Protein AF-A0A382WN78-F1 (afdb_monomer)

pLDDT: mean 79.92, std 14.95, range [31.56, 96.94]

Foldseek 3Di:
DDDDDPVLVLVLVVVLVVLLLQLPQFADQAQFCPDCPGSVNVSVVVFAWPDKDWPDHDSFKTWIWTAGPSQNQKTKIKMKGFDDQDDPPDPCNVVCVRHGIWMWIWIDRNPPPEQWIWIHTNQEIEIDGVDVVVPQDPSNVVSVVSSCVSCVVRHPDHDYPPDDD

Radius of gyration: 17.06 Å; Cα contacts (8 Å, |Δi|>4): 283; chains: 1; bounding box: 43×35×50 Å

Structure (mmCIF, N/CA/C/O backbone):
data_AF-A0A382WN78-F1
#
_entry.id   AF-A0A382WN78-F1
#
loop_
_atom_site.group_PDB
_atom_site.id
_atom_site.type_symbol
_atom_site.label_atom_id
_atom_site.label_alt_id
_atom_site.label_comp_id
_atom_site.label_asym_id
_atom_site.label_entity_id
_atom_site.label_seq_id
_atom_site.pdbx_PDB_ins_code
_atom_site.Cartn_x
_atom_site.Cartn_y
_atom_site.Cartn_z
_atom_site.occupancy
_atom_site.B_iso_or_equiv
_atom_site.auth_seq_id
_atom_site.auth_comp_id
_atom_site.auth_asym_id
_atom_site.auth_atom_id
_atom_site.pdbx_PDB_model_num
ATOM 1 N N . MET A 1 1 ? -28.326 4.632 14.227 1.00 44.75 1 MET A N 1
ATOM 2 C CA . MET A 1 1 ? -26.940 4.525 13.726 1.00 44.75 1 MET A CA 1
ATOM 3 C C . MET A 1 1 ? -26.014 4.561 14.932 1.00 44.75 1 MET A C 1
ATOM 5 O O . MET A 1 1 ? -26.191 5.466 15.748 1.00 44.75 1 MET A O 1
ATOM 9 N N . PRO A 1 2 ? -25.135 3.566 15.132 1.00 45.22 2 PRO A N 1
ATOM 10 C CA . PRO A 1 2 ? -24.152 3.630 16.208 1.00 45.22 2 PRO A CA 1
ATOM 11 C C . PRO A 1 2 ? -23.236 4.838 15.967 1.00 45.22 2 PRO A C 1
ATOM 13 O O . PRO A 1 2 ? -22.872 5.133 14.831 1.00 45.22 2 PRO A O 1
ATOM 16 N N . LYS A 1 3 ? -22.935 5.600 17.023 1.00 55.22 3 LYS A N 1
ATOM 17 C CA . LYS A 1 3 ? -21.997 6.725 16.943 1.00 55.22 3 LYS A CA 1
ATOM 18 C C . LYS A 1 3 ? -20.587 6.155 17.058 1.00 55.22 3 LYS A C 1
ATOM 20 O O . LYS A 1 3 ? -20.149 5.869 18.167 1.00 55.22 3 LYS A O 1
ATOM 25 N N . ILE A 1 4 ? -19.917 5.981 15.923 1.00 64.62 4 ILE A N 1
ATOM 26 C CA . ILE A 1 4 ? -18.473 5.750 15.892 1.00 64.62 4 ILE A CA 1
ATOM 27 C C . ILE A 1 4 ? -17.775 6.963 16.539 1.00 64.62 4 ILE A C 1
ATOM 29 O O . ILE A 1 4 ? -18.293 8.089 16.451 1.00 64.62 4 ILE A O 1
ATOM 33 N N . SER A 1 5 ? -16.665 6.759 17.250 1.00 74.12 5 SER A N 1
ATOM 34 C CA . SER A 1 5 ? -15.973 7.883 17.885 1.00 74.12 5 SER A CA 1
ATOM 35 C C . SER A 1 5 ? -15.336 8.785 16.821 1.00 74.12 5 SER A C 1
ATOM 37 O O . SER A 1 5 ? -15.081 8.349 15.702 1.00 74.12 5 SER A O 1
ATOM 39 N N . ASN A 1 6 ? -15.060 10.054 17.142 1.00 77.50 6 ASN A N 1
ATOM 40 C CA . ASN A 1 6 ? -14.361 10.934 16.194 1.00 77.50 6 ASN A CA 1
ATOM 41 C C . ASN A 1 6 ? -12.985 10.372 15.798 1.00 77.50 6 ASN A C 1
ATOM 43 O O . ASN A 1 6 ? -12.602 10.494 14.643 1.00 77.50 6 ASN A O 1
ATOM 47 N N . LYS A 1 7 ? -12.299 9.688 16.724 1.00 76.81 7 LYS A N 1
ATOM 48 C CA . LYS A 1 7 ? -11.015 9.030 16.453 1.00 76.81 7 LYS A CA 1
ATOM 49 C C . LYS A 1 7 ? -11.143 7.912 15.423 1.00 76.81 7 LYS A C 1
ATOM 51 O O . LYS A 1 7 ? -10.295 7.785 14.552 1.00 76.81 7 LYS A O 1
ATOM 56 N N . ASP A 1 8 ? -12.214 7.128 15.504 1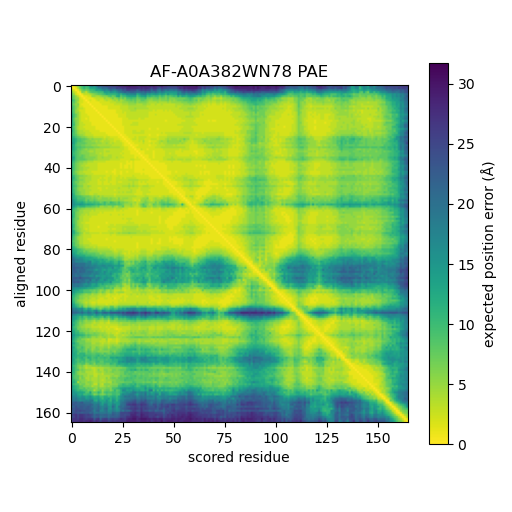.00 75.88 8 ASP A N 1
ATOM 57 C CA . ASP A 1 8 ? -12.452 6.052 14.543 1.00 75.88 8 ASP A CA 1
ATOM 58 C C . ASP A 1 8 ? -12.784 6.614 13.152 1.00 75.88 8 ASP A C 1
ATOM 60 O O . ASP A 1 8 ? -12.409 6.017 12.150 1.00 75.88 8 ASP A O 1
ATOM 64 N N . LYS A 1 9 ? -13.452 7.776 13.069 1.00 78.81 9 LYS A N 1
ATOM 65 C CA . LYS A 1 9 ? -13.680 8.456 11.781 1.00 78.81 9 LYS A CA 1
ATOM 66 C C . LYS A 1 9 ? -12.381 8.934 11.153 1.00 78.81 9 LYS A C 1
ATOM 68 O O . LYS A 1 9 ? -12.151 8.644 9.989 1.00 78.81 9 LYS A O 1
ATOM 73 N N . GLU A 1 10 ? -11.547 9.625 11.927 1.00 83.81 10 GLU A N 1
ATOM 74 C CA . GLU A 1 10 ? -10.235 10.102 11.473 1.00 83.81 10 GLU A CA 1
ATOM 75 C C . GLU A 1 10 ? -9.364 8.930 11.000 1.00 83.81 10 GLU A C 1
ATOM 77 O O . GLU A 1 10 ? -8.753 8.996 9.937 1.00 83.81 10 GLU A O 1
ATOM 82 N N . PHE A 1 11 ? -9.368 7.822 11.746 1.00 83.81 11 PHE A N 1
ATOM 83 C CA . PHE A 1 11 ? -8.690 6.590 11.350 1.00 83.81 11 PHE A CA 1
ATOM 84 C C . PHE A 1 11 ? -9.209 6.042 10.015 1.00 83.81 11 PHE A C 1
ATOM 86 O O . PHE A 1 11 ? -8.414 5.760 9.120 1.00 83.81 11 PHE A O 1
ATOM 93 N N . VAL A 1 12 ? -10.530 5.908 9.865 1.00 81.69 12 VAL A N 1
ATOM 94 C CA . VAL A 1 12 ? -11.142 5.406 8.627 1.00 81.69 12 VAL A CA 1
ATOM 95 C C . VAL A 1 12 ? -10.817 6.321 7.445 1.00 81.69 12 VAL A C 1
ATOM 97 O O . VAL A 1 12 ? -10.439 5.825 6.390 1.00 81.69 12 VAL A O 1
ATOM 100 N N . GLU A 1 13 ? -10.911 7.640 7.609 1.00 85.56 13 GLU A N 1
ATOM 101 C CA . GLU A 1 13 ? -10.576 8.612 6.560 1.00 85.56 13 GLU A CA 1
ATOM 102 C C . GLU A 1 13 ? -9.109 8.501 6.125 1.00 85.56 13 GLU A C 1
ATOM 104 O O . GLU A 1 13 ? -8.832 8.467 4.925 1.00 85.56 13 GLU A O 1
ATOM 109 N N . LEU A 1 14 ? -8.179 8.372 7.078 1.00 88.69 14 LEU A N 1
ATOM 110 C CA . LEU A 1 14 ? -6.760 8.163 6.783 1.00 88.69 14 LEU A CA 1
ATOM 111 C C . LEU A 1 14 ? -6.525 6.843 6.043 1.00 88.69 14 LEU A C 1
ATOM 113 O O . LEU A 1 14 ? -5.851 6.843 5.016 1.00 88.69 14 LEU A O 1
ATOM 117 N N . ILE A 1 15 ? -7.103 5.731 6.506 1.00 87.12 15 ILE A N 1
ATOM 118 C CA . ILE A 1 15 ? -6.985 4.433 5.824 1.00 87.12 15 ILE A CA 1
ATOM 119 C C . ILE A 1 15 ? -7.517 4.520 4.391 1.00 87.12 15 ILE A C 1
ATOM 121 O O . ILE A 1 15 ? -6.835 4.076 3.472 1.00 87.12 15 ILE A O 1
ATOM 125 N N . CYS A 1 16 ? -8.682 5.135 4.174 1.00 84.19 16 CYS A N 1
ATOM 126 C CA . CYS A 1 16 ? -9.242 5.333 2.835 1.00 84.19 16 CYS A CA 1
ATOM 127 C C . CYS A 1 16 ? -8.322 6.166 1.934 1.00 84.19 16 CYS A C 1
ATOM 129 O O . CYS A 1 16 ? -8.199 5.875 0.745 1.00 84.19 16 CYS A O 1
ATOM 131 N N . GLN A 1 17 ? -7.667 7.185 2.492 1.00 88.44 17 GLN A N 1
ATOM 132 C CA . GLN A 1 17 ? -6.697 7.991 1.760 1.00 88.44 17 GLN A CA 1
ATOM 133 C C . GLN A 1 17 ? -5.473 7.151 1.367 1.00 88.44 17 GLN A C 1
ATOM 135 O O . GLN A 1 17 ? -5.106 7.146 0.198 1.00 88.44 17 GLN A O 1
ATOM 140 N N . TYR A 1 18 ? -4.911 6.359 2.287 1.00 90.56 18 TYR A N 1
ATOM 141 C CA . TYR A 1 18 ? -3.810 5.438 1.978 1.00 90.56 18 TYR A CA 1
ATOM 142 C C . TYR A 1 18 ? -4.189 4.388 0.933 1.00 90.56 18 TYR A C 1
ATOM 144 O O . TYR A 1 18 ? -3.399 4.131 0.032 1.00 90.56 18 TYR A O 1
ATOM 152 N N . VAL A 1 19 ? -5.387 3.805 1.029 1.00 87.06 19 VAL A N 1
ATOM 153 C CA . VAL A 1 19 ? -5.924 2.880 0.019 1.00 87.06 19 VAL A CA 1
ATOM 154 C C . VAL A 1 19 ? -5.879 3.528 -1.357 1.00 87.06 19 VAL A C 1
ATOM 156 O O . VAL A 1 19 ? -5.277 2.974 -2.271 1.00 87.06 19 VAL A O 1
ATOM 159 N N . LYS A 1 20 ? -6.454 4.726 -1.481 1.00 86.50 20 LYS A N 1
ATOM 160 C CA . LYS A 1 20 ? -6.491 5.455 -2.745 1.00 86.50 20 LYS A CA 1
ATOM 161 C C . LYS A 1 20 ? -5.091 5.777 -3.257 1.00 86.50 20 LYS A C 1
ATOM 163 O O . LYS A 1 20 ? -4.785 5.516 -4.410 1.00 86.50 20 LYS A O 1
ATOM 168 N N . ASP A 1 21 ? -4.239 6.311 -2.391 1.00 90.44 21 ASP A N 1
ATOM 169 C CA . ASP A 1 21 ? -2.896 6.735 -2.776 1.00 90.44 21 ASP A CA 1
ATOM 170 C C . ASP A 1 21 ? -2.015 5.561 -3.207 1.00 90.44 21 ASP A C 1
ATOM 172 O O . ASP A 1 21 ? -1.117 5.770 -4.011 1.00 90.44 21 ASP A O 1
ATOM 176 N N . ILE A 1 22 ? -2.263 4.353 -2.685 1.00 90.56 22 ILE A N 1
ATOM 177 C CA . ILE A 1 22 ? -1.602 3.115 -3.118 1.00 90.56 22 ILE A CA 1
ATOM 178 C C . ILE A 1 22 ? -2.153 2.645 -4.470 1.00 90.56 22 ILE A C 1
ATOM 180 O O . ILE A 1 22 ? -1.369 2.250 -5.328 1.00 90.56 22 ILE A O 1
ATOM 184 N N . GLN A 1 23 ? -3.472 2.700 -4.676 1.00 85.81 23 GLN A N 1
ATOM 185 C CA . GLN A 1 23 ? -4.097 2.332 -5.954 1.00 85.81 23 GLN A CA 1
ATOM 186 C C . GLN A 1 23 ? -3.730 3.296 -7.092 1.00 85.81 23 GLN A C 1
ATOM 188 O O . GLN A 1 23 ? -3.606 2.871 -8.233 1.00 85.81 23 GLN A O 1
ATOM 193 N N . ASP A 1 24 ? -3.498 4.572 -6.779 1.00 87.38 24 ASP A N 1
ATOM 194 C CA . ASP A 1 24 ? -3.100 5.602 -7.745 1.00 87.38 24 ASP A CA 1
ATOM 195 C C . ASP A 1 24 ? -1.590 5.547 -8.101 1.00 87.38 24 ASP A C 1
ATOM 197 O O . ASP A 1 24 ? -1.114 6.361 -8.905 1.00 87.38 24 ASP A O 1
ATOM 201 N N . ILE A 1 25 ? -0.802 4.625 -7.520 1.00 89.31 25 ILE A N 1
ATOM 202 C CA . ILE A 1 25 ? 0.630 4.492 -7.836 1.00 89.31 25 ILE A CA 1
ATOM 203 C C . ILE A 1 25 ? 0.797 3.961 -9.260 1.00 89.31 25 ILE A C 1
ATOM 205 O O . ILE A 1 25 ? 0.529 2.797 -9.542 1.00 89.31 25 ILE A O 1
ATOM 209 N N . LYS A 1 26 ? 1.363 4.793 -10.139 1.00 87.81 26 LYS A N 1
ATOM 210 C CA . LYS A 1 26 ? 1.869 4.341 -11.440 1.00 87.81 26 LYS A CA 1
ATOM 211 C C . LYS A 1 26 ? 3.191 3.612 -11.250 1.00 87.81 26 LYS A C 1
ATOM 213 O O . LYS A 1 26 ? 4.165 4.205 -10.778 1.00 87.81 26 LYS A O 1
ATOM 218 N N . THR A 1 27 ? 3.214 2.338 -11.607 1.00 88.50 27 THR A N 1
ATOM 219 C CA . THR A 1 27 ? 4.366 1.465 -11.367 1.00 88.50 27 THR A CA 1
ATOM 220 C C . THR A 1 27 ? 5.467 1.606 -12.425 1.00 88.50 27 THR A C 1
ATOM 222 O O . THR A 1 27 ? 5.228 2.018 -13.558 1.00 88.50 27 THR A O 1
ATOM 225 N N . ASP A 1 28 ? 6.703 1.260 -12.058 1.00 89.50 28 ASP A N 1
ATOM 226 C CA . ASP A 1 28 ? 7.893 1.371 -12.914 1.00 89.50 28 ASP A CA 1
ATOM 227 C C . ASP A 1 28 ? 8.455 0.002 -13.359 1.00 89.50 28 ASP A C 1
ATOM 229 O O . ASP A 1 28 ? 8.156 -1.046 -12.779 1.00 89.50 28 ASP A O 1
ATOM 233 N N . ASP A 1 29 ? 9.309 0.008 -14.388 1.00 88.75 29 ASP A N 1
ATOM 234 C CA . ASP A 1 29 ? 10.061 -1.156 -14.887 1.00 88.75 29 ASP A CA 1
ATOM 235 C C . ASP A 1 29 ? 11.479 -1.264 -14.325 1.00 88.75 29 ASP A C 1
ATOM 237 O O . ASP A 1 29 ? 12.310 -1.981 -14.893 1.00 88.75 29 ASP A O 1
ATOM 241 N N . LEU A 1 30 ? 11.796 -0.589 -13.225 1.00 89.56 30 LEU A N 1
ATOM 242 C CA . LEU A 1 30 ? 13.120 -0.701 -12.635 1.00 89.56 30 LEU A CA 1
ATOM 243 C C . LEU A 1 30 ? 13.297 -2.096 -12.037 1.00 89.56 30 LEU A C 1
ATOM 245 O O . LEU A 1 30 ? 12.424 -2.633 -11.355 1.00 89.56 30 LEU A O 1
ATOM 249 N N . ASP A 1 31 ? 14.462 -2.678 -12.302 1.00 88.19 31 ASP A N 1
ATOM 250 C CA . ASP A 1 31 ? 14.898 -3.897 -11.626 1.00 88.19 31 ASP A CA 1
ATOM 251 C C . ASP A 1 31 ? 15.141 -3.570 -10.137 1.00 88.19 31 ASP A C 1
ATOM 253 O O . ASP A 1 31 ? 14.567 -4.162 -9.219 1.00 88.19 31 ASP A O 1
ATOM 257 N N . ASP A 1 32 ? 15.925 -2.523 -9.865 1.00 90.12 32 ASP A N 1
ATOM 258 C CA . ASP A 1 32 ? 16.144 -2.086 -8.491 1.00 90.12 32 ASP A CA 1
ATOM 259 C C . ASP A 1 32 ? 14.952 -1.296 -7.930 1.00 90.12 32 ASP A C 1
ATOM 261 O O . ASP A 1 32 ? 14.901 -0.063 -7.983 1.00 90.12 32 ASP A O 1
ATOM 265 N N . LYS A 1 33 ? 14.027 -2.030 -7.308 1.00 92.69 33 LYS A N 1
ATOM 266 C CA . LYS A 1 33 ? 12.857 -1.508 -6.585 1.00 92.69 33 LYS A CA 1
ATOM 267 C C . LYS A 1 33 ? 13.178 -0.715 -5.307 1.00 92.69 33 LYS A C 1
ATOM 269 O O . LYS A 1 33 ? 12.268 -0.302 -4.598 1.00 92.69 33 LYS A O 1
ATOM 274 N N . LEU A 1 34 ? 14.455 -0.517 -4.972 1.00 92.69 34 LEU A N 1
ATOM 275 C CA . LEU A 1 34 ? 14.897 0.373 -3.890 1.00 92.69 34 LEU A CA 1
ATOM 276 C C . LEU A 1 34 ? 15.674 1.596 -4.395 1.00 92.69 34 LEU A C 1
ATOM 278 O O . LEU A 1 34 ? 16.137 2.403 -3.585 1.00 92.69 34 LEU A O 1
ATOM 282 N N . SER A 1 35 ? 15.800 1.756 -5.712 1.00 92.88 35 SER A N 1
ATOM 283 C CA . SER A 1 35 ? 16.365 2.959 -6.315 1.00 92.88 35 SER A CA 1
ATOM 284 C C . SER A 1 35 ? 15.482 4.185 -6.052 1.00 92.88 35 SER A C 1
ATOM 286 O O . SER A 1 35 ? 14.267 4.074 -5.878 1.00 92.88 35 SER A O 1
ATOM 288 N N . GLN A 1 36 ? 16.097 5.370 -6.051 1.00 92.44 36 GLN A N 1
ATOM 289 C CA . GLN A 1 36 ? 15.409 6.650 -5.819 1.00 92.44 36 GLN A CA 1
ATOM 290 C C . GLN A 1 36 ? 14.319 6.957 -6.851 1.00 92.44 36 GLN A C 1
ATOM 292 O O . GLN A 1 36 ? 13.435 7.755 -6.588 1.00 92.44 36 GLN A O 1
ATOM 297 N N . GLU A 1 37 ? 14.384 6.329 -8.021 1.00 91.44 37 GLU A N 1
ATOM 298 C CA . GLU A 1 37 ? 13.428 6.538 -9.105 1.00 91.44 37 GLU A CA 1
ATOM 299 C C . GLU A 1 37 ? 12.243 5.563 -9.037 1.00 91.44 37 GLU A C 1
ATOM 301 O O . GLU A 1 37 ? 11.259 5.759 -9.748 1.00 91.44 37 GLU A O 1
ATOM 306 N N . SER A 1 38 ? 12.304 4.535 -8.179 1.00 93.19 38 SER A N 1
ATOM 307 C CA . SER A 1 38 ? 11.246 3.525 -8.079 1.00 93.19 38 SER A CA 1
ATOM 308 C C . SER A 1 38 ? 9.961 4.086 -7.474 1.00 93.19 38 SER A C 1
ATOM 310 O O . SER A 1 38 ? 9.976 4.895 -6.543 1.00 93.19 38 SER A O 1
ATOM 312 N N . ALA A 1 39 ? 8.825 3.625 -7.986 1.00 92.81 39 ALA A N 1
ATOM 313 C CA . ALA A 1 39 ? 7.485 4.027 -7.593 1.00 92.81 39 ALA A CA 1
ATOM 314 C C . ALA A 1 39 ? 7.255 3.818 -6.093 1.00 92.81 39 ALA A C 1
ATOM 316 O O . ALA A 1 39 ? 6.771 4.721 -5.408 1.00 92.81 39 ALA A O 1
ATOM 317 N N . ILE A 1 40 ? 7.684 2.672 -5.554 1.00 93.81 40 ILE A N 1
ATOM 318 C CA . ILE A 1 40 ? 7.580 2.393 -4.120 1.00 93.81 40 ILE A CA 1
ATOM 319 C C . ILE A 1 40 ? 8.435 3.351 -3.280 1.00 93.81 40 ILE A C 1
ATOM 321 O O . ILE A 1 40 ? 7.974 3.813 -2.238 1.00 93.81 40 ILE A O 1
ATOM 325 N N . VAL A 1 41 ? 9.650 3.709 -3.712 1.00 94.75 41 VAL A N 1
ATOM 326 C CA . VAL A 1 41 ? 10.477 4.690 -2.987 1.00 94.75 41 VAL A CA 1
ATOM 327 C C . VAL A 1 41 ? 9.862 6.083 -3.068 1.00 94.75 41 VAL A C 1
ATOM 329 O O . VAL A 1 41 ? 9.723 6.718 -2.026 1.00 94.75 41 VAL A O 1
ATOM 332 N N . ASN A 1 42 ? 9.395 6.513 -4.241 1.00 94.69 42 ASN A N 1
ATOM 333 C CA . ASN A 1 42 ? 8.692 7.787 -4.417 1.00 94.69 42 ASN A CA 1
ATOM 334 C C . ASN A 1 42 ? 7.457 7.893 -3.507 1.00 94.69 42 ASN A C 1
ATOM 336 O O . ASN A 1 42 ? 7.250 8.910 -2.839 1.00 94.69 42 ASN A O 1
ATOM 340 N N . PHE A 1 43 ? 6.657 6.825 -3.422 1.00 95.00 43 PHE A N 1
ATOM 341 C CA . PHE A 1 43 ? 5.525 6.759 -2.500 1.00 95.00 43 PHE A CA 1
ATOM 342 C C . PHE A 1 43 ? 5.980 6.918 -1.045 1.00 95.00 43 PHE A C 1
ATOM 344 O O . PHE A 1 43 ? 5.421 7.730 -0.305 1.00 95.00 43 PHE A O 1
ATOM 351 N N . LEU A 1 44 ? 7.027 6.199 -0.637 1.00 95.25 44 LEU A N 1
ATOM 352 C CA . LEU A 1 44 ? 7.567 6.268 0.721 1.00 95.25 44 LEU A CA 1
ATOM 353 C C . LEU A 1 44 ? 8.142 7.646 1.071 1.00 95.25 44 LEU A C 1
ATOM 355 O O . LEU A 1 44 ? 7.949 8.112 2.192 1.00 95.25 44 LEU A O 1
ATOM 359 N N . GLU A 1 45 ? 8.815 8.312 0.136 1.00 94.12 45 GLU A N 1
ATOM 360 C CA . GLU A 1 45 ? 9.386 9.651 0.335 1.00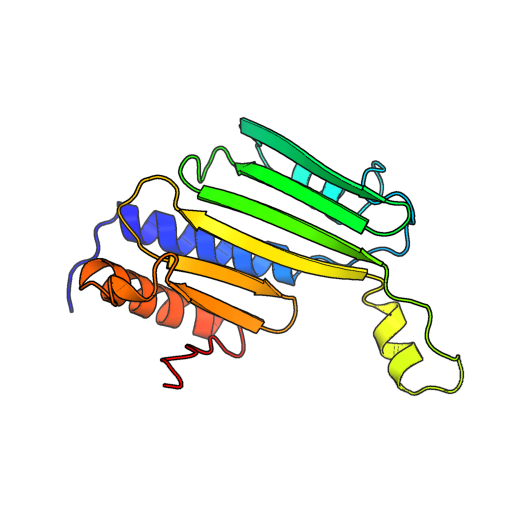 94.12 45 GLU A CA 1
ATOM 361 C C . GLU A 1 45 ? 8.314 10.745 0.425 1.00 94.12 45 GLU A C 1
ATOM 363 O O . GLU A 1 45 ? 8.528 11.767 1.080 1.00 94.12 45 GLU A O 1
ATOM 368 N N . SER A 1 46 ? 7.128 10.512 -0.147 1.00 92.88 46 SER A N 1
ATOM 369 C CA . SER A 1 46 ? 5.975 11.414 -0.008 1.00 92.88 46 SER A CA 1
ATOM 370 C C . SER A 1 46 ? 5.350 11.409 1.397 1.00 92.88 46 SER A C 1
ATOM 372 O O . SER A 1 46 ? 4.455 12.209 1.684 1.00 92.88 46 SER A O 1
ATOM 374 N N . ARG A 1 47 ? 5.805 10.515 2.286 1.00 94.00 47 ARG A N 1
ATOM 375 C CA . ARG A 1 47 ? 5.213 10.271 3.605 1.00 94.00 47 ARG A CA 1
ATOM 376 C C . ARG A 1 47 ? 6.221 10.415 4.730 1.00 94.00 47 ARG A C 1
ATOM 378 O O . ARG A 1 47 ? 7.414 10.160 4.596 1.00 94.00 47 ARG A O 1
ATOM 385 N N . LYS A 1 48 ? 5.707 10.754 5.912 1.00 96.38 48 LYS A N 1
ATOM 386 C CA . LYS A 1 48 ? 6.503 10.741 7.136 1.00 96.38 48 LYS A CA 1
ATOM 387 C C . LYS A 1 48 ? 6.501 9.334 7.733 1.00 96.38 48 LYS A C 1
ATOM 389 O O . LYS A 1 48 ? 5.488 8.867 8.249 1.00 96.38 48 LYS A O 1
ATOM 394 N N . ILE A 1 49 ? 7.653 8.675 7.671 1.00 96.25 49 ILE A N 1
ATOM 395 C CA . ILE A 1 49 ? 7.852 7.303 8.144 1.00 96.25 49 ILE A CA 1
ATOM 396 C C . ILE A 1 49 ? 8.550 7.317 9.505 1.00 96.25 49 ILE A C 1
ATOM 398 O O . ILE A 1 49 ? 9.583 7.966 9.666 1.00 96.25 49 ILE A O 1
ATOM 402 N N . ILE A 1 50 ? 8.015 6.567 10.471 1.00 95.88 50 ILE A N 1
ATOM 403 C CA . ILE A 1 50 ? 8.636 6.380 11.794 1.00 95.88 50 ILE A CA 1
ATOM 404 C C . ILE A 1 50 ? 9.400 5.058 11.903 1.00 95.88 50 ILE A C 1
ATOM 406 O O . ILE A 1 50 ? 10.336 4.946 12.694 1.00 95.88 50 ILE A O 1
ATOM 410 N N . HIS A 1 51 ? 9.039 4.060 11.095 1.00 95.62 51 HIS A N 1
ATOM 411 C CA . HIS A 1 51 ? 9.767 2.799 10.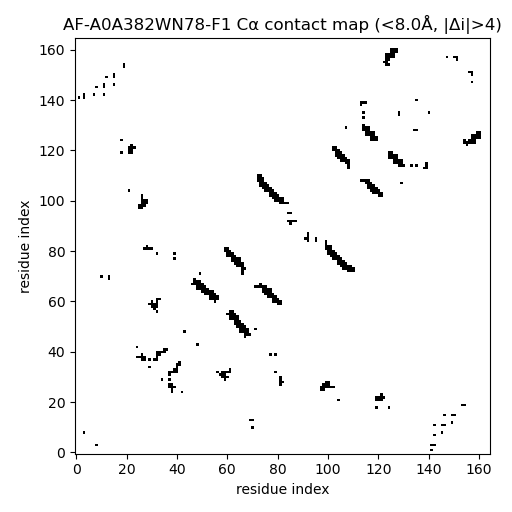997 1.00 95.62 51 HIS A CA 1
ATOM 412 C C . HIS A 1 51 ? 9.746 2.272 9.563 1.00 95.62 51 HIS A C 1
ATOM 414 O O . HIS A 1 51 ? 8.695 2.270 8.929 1.00 95.62 51 HIS A O 1
ATOM 420 N N . LYS A 1 52 ? 10.895 1.795 9.076 1.00 95.88 52 LYS A N 1
ATOM 421 C CA . LYS A 1 52 ? 11.054 1.136 7.774 1.00 95.88 52 LYS A CA 1
ATOM 422 C C . LYS A 1 52 ? 11.977 -0.065 7.935 1.00 95.88 52 LYS A C 1
ATOM 424 O O . LYS A 1 52 ? 13.064 0.071 8.495 1.00 95.88 52 LYS A O 1
ATOM 429 N N . SER A 1 53 ? 11.569 -1.211 7.411 1.00 96.56 53 SER A N 1
ATOM 430 C CA . SER A 1 53 ? 12.364 -2.436 7.392 1.00 96.56 53 SER A CA 1
ATOM 431 C C . SER A 1 53 ? 12.178 -3.155 6.061 1.00 96.56 53 SER A C 1
ATOM 433 O O . SER A 1 53 ? 11.055 -3.432 5.656 1.00 96.56 53 SER A O 1
ATOM 435 N N . VAL A 1 54 ? 13.275 -3.458 5.367 1.00 96.31 54 VAL A N 1
ATOM 436 C CA . VAL A 1 54 ? 13.236 -4.252 4.131 1.00 96.31 54 VAL A CA 1
ATOM 437 C C . VAL A 1 54 ? 13.224 -5.728 4.515 1.00 96.31 54 VAL A C 1
ATOM 439 O O . VAL A 1 54 ? 14.172 -6.220 5.128 1.00 96.31 54 VAL A O 1
ATOM 442 N N . LYS A 1 55 ? 12.147 -6.432 4.171 1.00 94.00 55 LYS A N 1
ATOM 443 C CA . LYS A 1 55 ? 11.942 -7.848 4.506 1.00 94.00 55 LYS A CA 1
ATOM 444 C C . LYS A 1 55 ? 12.547 -8.772 3.467 1.00 94.00 55 LYS A C 1
ATOM 446 O O . LYS A 1 55 ? 13.128 -9.799 3.813 1.00 94.00 55 LYS A O 1
ATOM 451 N N . SER A 1 56 ? 12.449 -8.385 2.203 1.00 91.19 56 SER A N 1
ATOM 452 C CA . SER A 1 56 ? 13.037 -9.106 1.084 1.00 91.19 56 SER A CA 1
ATOM 453 C C . SER A 1 56 ? 13.351 -8.129 -0.039 1.00 91.19 56 SER A C 1
ATOM 455 O O . SER A 1 56 ? 12.597 -7.191 -0.284 1.00 91.19 56 SER A O 1
ATOM 457 N N . HIS A 1 57 ? 14.470 -8.354 -0.720 1.00 91.25 57 HIS A N 1
ATOM 458 C CA . HIS A 1 57 ? 14.878 -7.593 -1.894 1.00 91.25 57 HIS A CA 1
ATOM 459 C C . HIS A 1 57 ? 15.576 -8.532 -2.870 1.00 91.25 57 HIS A C 1
ATOM 461 O O . HIS A 1 57 ? 16.473 -9.297 -2.504 1.00 91.25 57 HIS A O 1
ATOM 467 N N . ARG A 1 58 ? 15.102 -8.524 -4.108 1.00 87.62 58 ARG A N 1
ATOM 468 C CA . ARG A 1 58 ? 15.646 -9.264 -5.245 1.00 87.62 58 ARG A CA 1
ATOM 469 C C . ARG A 1 58 ? 15.628 -8.337 -6.453 1.00 87.62 58 ARG A C 1
ATOM 471 O O . ARG A 1 58 ? 14.980 -7.301 -6.427 1.00 87.62 58 ARG A O 1
ATOM 478 N N . VAL A 1 59 ? 16.272 -8.773 -7.533 1.00 78.38 59 VAL A N 1
ATOM 479 C CA . VAL A 1 59 ? 16.434 -8.009 -8.783 1.00 78.38 59 VAL A CA 1
ATOM 480 C C . VAL A 1 59 ? 15.127 -7.459 -9.359 1.00 78.38 59 VAL A C 1
ATOM 482 O O . VAL A 1 59 ? 15.211 -6.546 -10.141 1.00 78.38 59 VAL A O 1
ATOM 485 N N . ASN A 1 60 ? 13.954 -7.989 -9.007 1.00 85.25 60 ASN A N 1
ATOM 486 C CA . ASN A 1 60 ? 12.660 -7.559 -9.551 1.00 85.25 60 ASN A CA 1
ATOM 487 C C . ASN A 1 60 ? 11.564 -7.478 -8.479 1.00 85.25 60 ASN A C 1
ATOM 489 O O . ASN A 1 60 ? 10.384 -7.436 -8.807 1.00 85.25 60 ASN A O 1
ATOM 493 N N . TYR A 1 61 ? 11.936 -7.568 -7.202 1.00 91.25 61 TYR A N 1
ATOM 494 C CA . TYR A 1 61 ? 10.983 -7.718 -6.108 1.00 91.25 61 TYR A CA 1
ATOM 495 C C . TYR A 1 61 ? 11.487 -7.019 -4.861 1.00 91.25 61 TYR A C 1
ATOM 497 O O . TYR A 1 61 ? 12.634 -7.227 -4.452 1.00 91.25 61 TYR A O 1
ATOM 505 N N . VAL A 1 62 ? 10.604 -6.294 -4.192 1.00 95.19 62 VAL A N 1
ATOM 506 C CA . VAL A 1 62 ? 10.853 -5.820 -2.837 1.00 95.19 62 VAL A CA 1
ATOM 507 C C . VAL A 1 62 ? 9.627 -6.015 -1.960 1.00 95.19 62 VAL A C 1
ATOM 509 O O . VAL A 1 62 ? 8.493 -5.941 -2.421 1.00 95.19 62 VAL A O 1
ATOM 512 N N . GLU A 1 63 ? 9.885 -6.251 -0.680 1.00 96.94 63 GLU A N 1
ATOM 513 C CA . GLU A 1 63 ? 8.897 -6.263 0.389 1.00 96.94 63 GLU A CA 1
ATOM 514 C C . GLU A 1 63 ? 9.402 -5.388 1.533 1.00 96.94 63 GLU A C 1
ATOM 516 O O . GLU A 1 63 ? 10.520 -5.585 2.032 1.00 96.94 63 GLU A O 1
ATOM 521 N N . ILE A 1 64 ? 8.596 -4.410 1.937 1.00 96.44 64 ILE A N 1
ATOM 522 C CA . I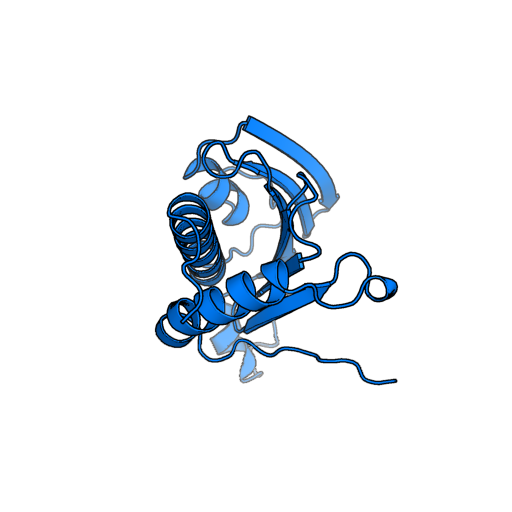LE A 1 64 ? 8.961 -3.400 2.926 1.00 96.44 64 ILE A CA 1
ATOM 523 C C . ILE A 1 64 ? 7.866 -3.311 3.981 1.00 96.44 64 ILE A C 1
ATOM 525 O O . ILE A 1 64 ? 6.713 -3.031 3.672 1.00 96.44 64 ILE A O 1
ATOM 529 N N . ASP A 1 65 ? 8.268 -3.470 5.234 1.00 96.69 65 ASP A N 1
ATOM 530 C CA . ASP A 1 65 ? 7.448 -3.169 6.397 1.00 96.69 65 ASP A CA 1
ATOM 531 C C . ASP A 1 65 ? 7.648 -1.705 6.799 1.00 96.69 65 ASP A C 1
ATOM 533 O O . ASP A 1 65 ? 8.778 -1.254 7.025 1.00 96.69 65 ASP A O 1
ATOM 537 N N . VAL A 1 66 ? 6.5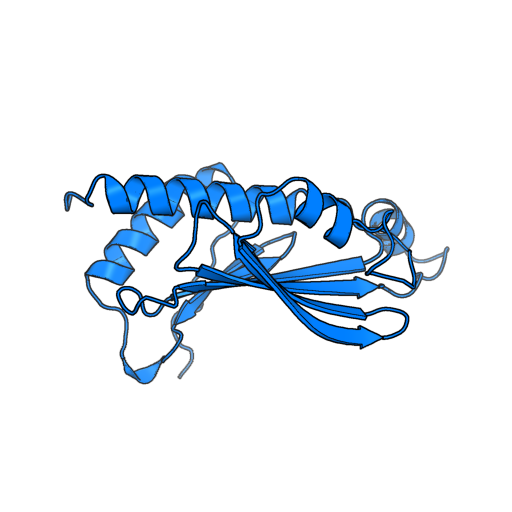54 -0.957 6.908 1.00 96.25 66 VAL A N 1
ATOM 538 C CA . VAL A 1 66 ? 6.545 0.483 7.168 1.00 96.25 66 VAL A CA 1
ATOM 539 C C . VAL A 1 66 ? 5.515 0.831 8.235 1.00 96.25 66 VAL A C 1
ATOM 541 O O . VAL A 1 66 ? 4.436 0.248 8.303 1.00 96.25 66 VAL A O 1
ATOM 544 N N . ILE A 1 67 ? 5.854 1.797 9.083 1.00 94.94 67 ILE A N 1
ATOM 545 C CA . ILE A 1 67 ? 4.906 2.463 9.976 1.00 94.94 67 ILE A CA 1
ATOM 546 C C . ILE A 1 67 ? 4.989 3.960 9.690 1.00 94.94 67 ILE A C 1
ATOM 548 O O . ILE A 1 67 ? 6.076 4.549 9.764 1.00 94.94 67 ILE A O 1
ATOM 552 N N . PHE A 1 68 ? 3.848 4.563 9.367 1.00 95.38 68 PHE A N 1
ATOM 553 C CA . PHE A 1 68 ? 3.724 5.996 9.117 1.00 95.38 68 PHE A CA 1
ATOM 554 C C . PHE A 1 68 ? 3.384 6.757 10.403 1.00 95.38 68 PHE A C 1
ATOM 556 O O . PHE A 1 68 ? 2.798 6.209 11.335 1.00 95.38 68 PHE A O 1
ATOM 563 N N . ASP A 1 69 ? 3.788 8.024 10.468 1.00 94.88 69 ASP A N 1
ATOM 564 C CA . ASP A 1 69 ? 3.616 8.888 11.646 1.00 94.88 69 ASP A CA 1
ATOM 565 C C . ASP A 1 69 ? 2.146 9.200 11.967 1.00 94.88 69 ASP A C 1
ATOM 567 O O . ASP A 1 69 ? 1.791 9.351 13.133 1.00 94.88 69 ASP A O 1
ATOM 571 N N . ASP A 1 70 ? 1.296 9.282 10.942 1.00 93.44 70 ASP A N 1
ATOM 572 C CA . ASP A 1 70 ? -0.144 9.549 11.049 1.00 93.44 70 ASP A CA 1
ATOM 573 C C . ASP A 1 70 ? -0.974 8.293 11.368 1.00 93.44 70 ASP A C 1
ATOM 575 O O . ASP A 1 70 ? -2.087 8.401 11.883 1.00 93.44 70 ASP A O 1
ATOM 579 N N . LEU A 1 71 ? -0.410 7.102 11.144 1.00 91.19 71 LEU A N 1
ATOM 580 C CA . LEU A 1 71 ? -0.984 5.805 11.506 1.00 91.19 71 LEU A CA 1
ATOM 581 C C . LEU A 1 71 ? 0.036 4.945 12.284 1.00 91.19 71 LEU A C 1
ATOM 583 O O . LEU A 1 71 ? 0.380 3.843 11.849 1.00 91.19 71 LEU A O 1
ATOM 587 N N . PRO A 1 72 ? 0.497 5.389 13.474 1.00 90.69 72 PRO A N 1
ATOM 588 C CA . PRO A 1 72 ? 1.595 4.745 14.206 1.00 90.69 72 PRO A CA 1
ATOM 589 C C . PRO A 1 72 ? 1.255 3.333 14.705 1.00 90.69 72 PRO A C 1
ATOM 591 O O . PRO A 1 72 ? 2.142 2.534 15.004 1.00 90.69 72 PRO A O 1
ATOM 594 N N . ASN A 1 73 ? -0.039 3.021 14.774 1.00 87.00 73 ASN A N 1
ATOM 595 C CA . ASN A 1 73 ? -0.563 1.727 15.187 1.00 87.00 73 ASN A CA 1
ATOM 596 C C . ASN A 1 73 ? -0.816 0.778 14.008 1.00 87.00 73 ASN A C 1
ATOM 598 O O . ASN A 1 73 ? -1.330 -0.314 14.230 1.00 87.00 73 ASN A O 1
ATOM 602 N N . CYS A 1 74 ? -0.483 1.162 12.775 1.00 89.56 74 CYS A N 1
ATOM 603 C CA . CYS A 1 74 ? -0.651 0.323 11.592 1.00 89.56 74 CYS A CA 1
ATOM 604 C C . CYS A 1 74 ? 0.702 -0.090 11.020 1.00 89.56 74 CYS A C 1
ATOM 606 O O . CYS A 1 74 ? 1.583 0.738 10.796 1.00 89.56 74 CYS A O 1
ATOM 608 N N . LEU A 1 75 ? 0.857 -1.385 10.766 1.00 92.44 75 LEU A N 1
ATOM 609 C CA . LEU A 1 75 ? 1.925 -1.917 9.941 1.00 92.44 75 LEU A CA 1
ATOM 610 C C . LEU A 1 75 ? 1.448 -2.000 8.502 1.00 92.44 75 LEU A C 1
ATOM 612 O O . LEU A 1 75 ? 0.463 -2.672 8.214 1.00 92.44 75 LEU A O 1
ATOM 616 N N . PHE A 1 76 ? 2.194 -1.353 7.625 1.00 94.94 76 PHE A N 1
ATOM 617 C CA . PHE A 1 76 ? 2.054 -1.471 6.189 1.00 94.94 76 PHE A CA 1
ATOM 618 C C . PHE A 1 76 ? 3.116 -2.439 5.688 1.00 94.94 76 PHE A C 1
ATOM 620 O O . PHE A 1 76 ? 4.301 -2.194 5.899 1.00 94.94 76 PHE A O 1
ATOM 627 N N . THR A 1 77 ? 2.714 -3.507 5.017 1.00 95.88 77 THR A N 1
ATOM 628 C CA . THR A 1 77 ? 3.623 -4.361 4.251 1.00 95.88 77 THR A CA 1
ATOM 629 C C . THR A 1 77 ? 3.387 -4.073 2.779 1.00 95.88 77 THR A C 1
ATOM 631 O O . THR A 1 77 ? 2.366 -4.473 2.225 1.00 95.88 77 THR A O 1
ATOM 634 N N . LEU A 1 78 ? 4.315 -3.345 2.164 1.00 96.12 78 LEU A N 1
ATOM 635 C CA . LEU A 1 78 ? 4.273 -2.967 0.756 1.00 96.12 78 LEU A CA 1
ATOM 636 C C . LEU A 1 78 ? 5.135 -3.925 -0.053 1.00 96.12 78 LEU A C 1
ATOM 638 O O . LEU A 1 78 ? 6.297 -4.158 0.290 1.00 96.12 78 LEU A O 1
ATOM 642 N N . THR A 1 79 ? 4.585 -4.435 -1.144 1.00 95.44 79 THR A N 1
ATOM 643 C CA . THR A 1 79 ? 5.312 -5.246 -2.116 1.00 95.44 79 THR A CA 1
ATOM 644 C C . THR A 1 79 ? 5.266 -4.586 -3.479 1.00 95.44 79 THR A C 1
ATOM 646 O O . THR A 1 79 ? 4.249 -4.009 -3.854 1.00 95.44 79 THR A O 1
ATOM 649 N N . ASP A 1 80 ? 6.370 -4.676 -4.208 1.00 93.69 80 ASP A N 1
ATOM 650 C CA . ASP A 1 80 ? 6.462 -4.262 -5.606 1.00 93.69 80 ASP A CA 1
ATOM 651 C C . ASP A 1 80 ? 7.206 -5.362 -6.371 1.00 93.69 80 ASP A C 1
ATOM 653 O O . ASP A 1 80 ? 8.347 -5.698 -6.034 1.00 93.69 80 ASP A O 1
ATOM 657 N N . ASN A 1 81 ? 6.529 -5.970 -7.349 1.00 90.69 81 ASN A N 1
ATOM 658 C CA . ASN A 1 81 ? 7.043 -7.077 -8.148 1.00 90.69 81 ASN A CA 1
ATOM 659 C C . ASN A 1 81 ? 6.952 -6.773 -9.645 1.00 90.69 81 ASN A C 1
ATOM 661 O O . ASN A 1 81 ? 5.855 -6.662 -10.192 1.00 90.69 81 ASN A O 1
ATOM 665 N N . LYS A 1 82 ? 8.094 -6.684 -10.328 1.00 88.62 82 LYS A N 1
ATOM 666 C CA . LYS A 1 82 ? 8.155 -6.389 -11.763 1.00 88.62 82 LYS A CA 1
ATOM 667 C C . LYS A 1 82 ? 7.439 -7.464 -12.586 1.00 88.62 82 LYS A C 1
ATOM 669 O O . LYS A 1 82 ? 7.664 -8.663 -12.402 1.00 88.62 82 LYS A O 1
ATOM 674 N N . ILE A 1 83 ? 6.608 -7.022 -13.525 1.00 84.81 83 ILE A N 1
ATOM 675 C CA . ILE A 1 83 ? 5.897 -7.891 -14.463 1.00 84.81 83 ILE A CA 1
ATOM 676 C C . ILE A 1 83 ? 6.800 -8.130 -15.678 1.00 84.81 83 ILE A C 1
ATOM 678 O O . ILE A 1 83 ? 7.508 -7.234 -16.140 1.00 84.81 83 ILE A O 1
ATOM 682 N N . ALA A 1 84 ? 6.802 -9.360 -16.191 1.00 83.31 84 ALA A N 1
ATOM 683 C CA . ALA A 1 84 ? 7.525 -9.674 -17.417 1.00 83.31 84 ALA A CA 1
ATOM 684 C C . ALA A 1 84 ? 6.878 -8.966 -18.616 1.00 83.31 84 ALA A C 1
ATOM 686 O O . ALA A 1 84 ? 5.656 -8.950 -18.735 1.00 83.31 84 ALA A O 1
ATOM 687 N N . GLU A 1 85 ? 7.700 -8.431 -19.518 1.00 82.88 85 GLU A N 1
ATOM 688 C CA . GLU A 1 85 ? 7.216 -7.817 -20.755 1.00 82.88 85 GLU A CA 1
ATOM 689 C C . GLU A 1 85 ? 6.377 -8.828 -21.564 1.00 82.88 85 GLU A C 1
ATOM 691 O O . GLU A 1 85 ? 6.863 -9.931 -21.859 1.00 82.88 85 GLU A O 1
ATOM 696 N N . PRO A 1 86 ? 5.116 -8.499 -21.906 1.00 79.31 86 PRO A N 1
ATOM 697 C CA . PRO A 1 86 ? 4.288 -9.355 -22.738 1.00 79.31 86 PRO A CA 1
ATOM 698 C C . PRO A 1 86 ? 4.779 -9.333 -24.188 1.00 79.31 86 PRO A C 1
ATOM 700 O O . PRO A 1 86 ? 5.551 -8.478 -24.620 1.00 79.31 86 PRO A O 1
ATOM 703 N N . ASN A 1 87 ? 4.318 -10.294 -24.986 1.00 80.19 87 ASN A N 1
ATOM 704 C CA . ASN A 1 87 ? 4.639 -10.298 -26.408 1.00 80.19 87 ASN A CA 1
ATOM 705 C C . ASN A 1 87 ? 4.034 -9.055 -27.080 1.00 80.19 87 ASN A C 1
ATOM 707 O O . ASN A 1 87 ? 2.868 -8.756 -26.870 1.00 80.19 87 ASN A O 1
ATOM 711 N N . THR A 1 88 ? 4.775 -8.389 -27.967 1.00 78.06 88 THR A N 1
ATOM 712 C CA . THR A 1 88 ? 4.295 -7.202 -28.705 1.00 78.06 88 THR A CA 1
ATOM 713 C C . THR A 1 88 ? 3.096 -7.464 -29.622 1.00 78.06 88 THR A C 1
ATOM 715 O O . THR A 1 88 ? 2.520 -6.531 -30.176 1.00 78.06 88 THR A O 1
ATOM 718 N N . LYS A 1 89 ? 2.738 -8.734 -29.830 1.00 80.12 89 LYS A N 1
ATOM 719 C CA . LYS A 1 89 ? 1.542 -9.169 -30.564 1.00 80.12 89 LYS A CA 1
ATOM 720 C C . LYS A 1 89 ? 0.351 -9.499 -29.658 1.00 80.12 89 LYS A C 1
ATOM 722 O O . LYS A 1 89 ? -0.677 -9.912 -30.184 1.00 80.12 89 LYS A O 1
ATOM 727 N N . ASP A 1 90 ? 0.525 -9.420 -28.344 1.00 74.38 90 ASP A N 1
ATOM 728 C CA . ASP A 1 90 ? -0.515 -9.657 -27.348 1.00 74.38 90 ASP A CA 1
ATOM 729 C C . ASP A 1 90 ? -1.286 -8.358 -27.091 1.00 74.38 90 ASP A C 1
ATOM 731 O O . ASP A 1 90 ? -0.688 -7.283 -27.024 1.00 74.38 90 ASP A O 1
ATOM 735 N N . ASP A 1 91 ? -2.601 -8.455 -26.922 1.00 69.19 91 ASP A N 1
ATOM 736 C CA . ASP A 1 91 ? -3.443 -7.309 -26.580 1.00 69.19 91 ASP A CA 1
ATOM 737 C C . ASP A 1 91 ? -3.046 -6.727 -25.206 1.00 69.19 91 ASP A C 1
ATOM 739 O O . ASP A 1 91 ? -3.097 -5.511 -25.016 1.00 69.19 91 ASP A O 1
ATOM 743 N N . ALA A 1 92 ? -2.518 -7.565 -24.300 1.00 69.38 92 ALA A N 1
ATOM 744 C CA . ALA A 1 92 ? -1.984 -7.161 -22.993 1.00 69.38 92 ALA A CA 1
ATOM 745 C C . ALA A 1 92 ? -0.738 -6.251 -23.074 1.00 69.38 92 ALA A C 1
ATOM 747 O O . ALA A 1 92 ? -0.303 -5.691 -22.067 1.00 69.38 92 ALA A O 1
ATOM 748 N N . PHE A 1 93 ? -0.140 -6.084 -24.260 1.00 66.38 93 PHE A N 1
ATOM 749 C CA . PHE A 1 93 ? 0.982 -5.165 -24.462 1.00 66.38 93 PHE A CA 1
ATOM 750 C C . PHE A 1 93 ? 0.593 -3.700 -24.237 1.00 66.38 93 PHE A C 1
ATOM 752 O O . PHE A 1 93 ? 1.423 -2.916 -23.783 1.00 66.38 93 PHE A O 1
ATOM 759 N N . TYR A 1 94 ? -0.660 -3.323 -24.513 1.00 62.28 94 TYR A N 1
ATOM 760 C CA . TYR A 1 94 ? -1.135 -1.963 -24.251 1.00 62.28 94 TYR A CA 1
ATOM 761 C C . TYR A 1 94 ? -1.287 -1.683 -22.753 1.00 62.28 94 TYR A C 1
ATOM 763 O O . TYR A 1 94 ? -0.882 -0.612 -22.302 1.00 62.28 94 TYR A O 1
ATOM 771 N N . ASP A 1 95 ? -1.773 -2.661 -21.989 1.00 63.72 95 ASP A N 1
ATOM 772 C CA . ASP A 1 95 ? -1.925 -2.556 -20.532 1.00 63.72 95 ASP A CA 1
ATOM 773 C C . ASP A 1 95 ? -0.557 -2.476 -19.826 1.00 63.72 95 ASP A C 1
ATOM 775 O O . ASP A 1 95 ? -0.391 -1.766 -18.833 1.00 63.72 95 ASP A O 1
ATOM 779 N N . TRP A 1 96 ? 0.472 -3.105 -20.405 1.00 69.12 96 TRP A N 1
ATOM 780 C CA . TRP A 1 96 ? 1.854 -3.038 -19.916 1.00 69.12 96 TRP A CA 1
ATOM 781 C C . TRP A 1 96 ? 2.492 -1.639 -19.997 1.00 69.12 96 TRP A C 1
ATOM 783 O O . TRP A 1 96 ? 3.499 -1.381 -19.339 1.00 69.12 96 TRP A O 1
ATOM 793 N N . TYR A 1 97 ? 1.938 -0.706 -20.782 1.00 64.31 97 TYR A N 1
ATOM 794 C CA . TYR A 1 97 ? 2.484 0.656 -20.861 1.00 64.31 97 TYR A CA 1
ATOM 795 C C . TYR A 1 97 ? 2.155 1.527 -19.649 1.00 64.31 97 TYR A C 1
ATOM 797 O O . TYR A 1 97 ? 2.915 2.460 -19.372 1.00 64.31 97 TYR A O 1
ATOM 805 N N . GLU A 1 98 ? 1.040 1.272 -18.963 1.00 69.56 98 GLU A N 1
ATOM 806 C CA . GLU A 1 98 ? 0.638 2.066 -17.800 1.00 69.56 98 GLU A CA 1
ATOM 807 C C . GLU A 1 98 ? 1.236 1.515 -16.505 1.00 69.56 98 GLU A C 1
ATOM 809 O O . GLU A 1 98 ? 1.776 2.300 -15.724 1.00 69.56 98 GLU A O 1
ATOM 814 N N . ASN A 1 99 ? 1.231 0.187 -16.334 1.00 75.31 99 ASN A N 1
ATOM 815 C CA . ASN A 1 99 ? 1.805 -0.483 -15.172 1.00 75.31 99 ASN A CA 1
ATOM 816 C C . ASN A 1 99 ? 2.785 -1.589 -15.564 1.00 75.31 99 ASN A C 1
ATOM 818 O O . ASN A 1 99 ? 2.481 -2.494 -16.341 1.00 75.31 99 ASN A O 1
ATOM 822 N N . LYS A 1 100 ? 3.984 -1.517 -14.984 1.00 83.75 100 LYS A N 1
ATOM 823 C CA . LYS A 1 100 ? 5.119 -2.394 -15.306 1.00 83.75 100 LYS A CA 1
ATOM 824 C C . LYS A 1 100 ? 5.541 -3.281 -14.136 1.00 83.75 100 LYS A C 1
ATOM 826 O O . LYS A 1 100 ? 6.391 -4.167 -14.281 1.00 83.75 100 LYS A O 1
ATOM 831 N N . SER A 1 101 ? 4.919 -3.084 -12.983 1.00 84.62 101 SER A N 1
ATOM 832 C CA . SER A 1 101 ? 5.000 -3.977 -11.844 1.00 84.62 101 SER A CA 1
ATOM 833 C C . SER A 1 101 ? 3.638 -4.104 -11.173 1.00 84.62 101 SER A C 1
ATOM 835 O O . SER A 1 101 ? 2.700 -3.377 -11.483 1.00 84.62 101 SER A O 1
ATOM 837 N N . TYR A 1 102 ? 3.512 -5.085 -10.294 1.00 84.44 102 TYR A N 1
ATOM 838 C CA . TYR A 1 102 ? 2.310 -5.319 -9.516 1.00 84.44 102 TYR A CA 1
ATOM 839 C C . TYR A 1 102 ? 2.601 -5.003 -8.053 1.00 84.44 102 TYR A C 1
ATOM 841 O O . TYR A 1 102 ? 3.528 -5.571 -7.460 1.00 84.44 102 TYR A O 1
ATOM 849 N N . MET A 1 103 ? 1.817 -4.078 -7.498 1.00 88.81 103 MET A N 1
ATOM 850 C CA . MET A 1 103 ? 1.909 -3.664 -6.105 1.00 88.81 103 MET A CA 1
ATOM 851 C C . MET A 1 103 ? 0.774 -4.260 -5.281 1.00 88.81 103 MET A C 1
ATOM 853 O O . MET A 1 103 ? -0.400 -4.102 -5.610 1.00 88.81 103 MET A O 1
ATOM 857 N N . ILE A 1 104 ? 1.140 -4.894 -4.167 1.00 90.19 104 ILE A N 1
ATOM 858 C CA . ILE A 1 104 ? 0.194 -5.293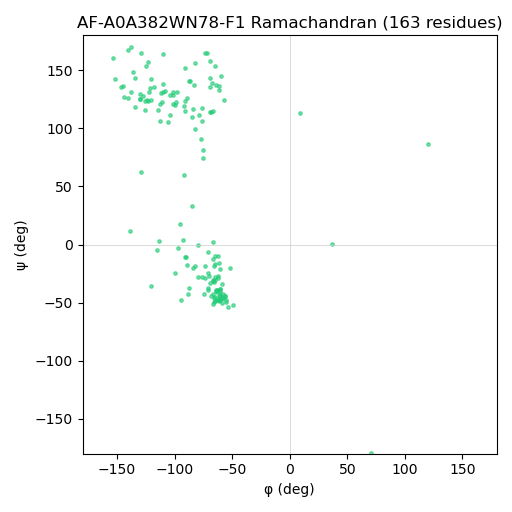 -3.122 1.00 90.19 104 ILE A CA 1
ATOM 859 C C . ILE A 1 104 ? 0.618 -4.630 -1.823 1.00 90.19 104 ILE A C 1
ATOM 861 O O . ILE A 1 104 ? 1.793 -4.692 -1.443 1.00 90.19 104 ILE A O 1
ATOM 865 N N . SER A 1 105 ? -0.345 -4.056 -1.110 1.00 92.06 105 SER A N 1
ATOM 866 C CA . SER A 1 105 ? -0.158 -3.558 0.247 1.00 92.06 105 SER A CA 1
ATOM 867 C C . SER A 1 105 ? -1.052 -4.296 1.233 1.00 92.06 105 SER A C 1
ATOM 869 O O . SER A 1 105 ? -2.251 -4.444 1.008 1.00 92.06 105 SER A O 1
ATOM 871 N N . TYR A 1 106 ? -0.484 -4.678 2.373 1.00 92.12 106 TYR A N 1
ATOM 872 C CA . TYR A 1 106 ? -1.233 -5.138 3.537 1.00 92.12 106 TYR A CA 1
ATOM 873 C C . TYR A 1 106 ? -1.181 -4.090 4.641 1.00 92.12 106 TYR A C 1
ATOM 875 O O . TYR A 1 106 ? -0.099 -3.613 4.968 1.00 92.12 106 TYR A O 1
ATOM 883 N N . ILE A 1 107 ? -2.323 -3.758 5.240 1.00 90.12 107 ILE A N 1
ATOM 884 C CA . ILE A 1 107 ? -2.392 -2.904 6.429 1.00 90.12 107 ILE A CA 1
ATOM 885 C C . ILE A 1 107 ? -2.913 -3.734 7.595 1.00 90.12 107 ILE A C 1
ATOM 887 O O . ILE A 1 107 ? -4.059 -4.185 7.575 1.00 90.12 107 ILE A O 1
ATOM 891 N N . GLU A 1 108 ? -2.081 -3.913 8.614 1.00 87.88 108 GLU A N 1
ATOM 892 C CA . GLU A 1 108 ? -2.422 -4.580 9.869 1.00 87.88 108 GLU A CA 1
ATOM 893 C C . GLU A 1 108 ? -2.409 -3.562 11.015 1.00 87.88 108 GLU A C 1
ATOM 895 O O . GLU A 1 108 ? -1.381 -2.950 11.314 1.00 87.88 108 GLU A O 1
ATOM 900 N N . ALA A 1 109 ? -3.538 -3.390 11.702 1.00 80.88 109 ALA A N 1
ATOM 901 C CA . ALA A 1 109 ? -3.590 -2.584 12.918 1.00 80.88 109 ALA A CA 1
ATOM 902 C C . ALA A 1 109 ? -2.980 -3.369 14.097 1.00 80.88 109 ALA A C 1
ATOM 904 O O . ALA A 1 109 ? -3.587 -4.294 14.632 1.00 80.88 109 ALA A O 1
ATOM 905 N N . LYS A 1 110 ? -1.768 -2.991 14.515 1.00 66.25 110 LYS A N 1
ATOM 906 C CA . LYS A 1 110 ? -0.979 -3.643 15.574 1.00 66.25 110 LYS A CA 1
ATOM 907 C C . LYS A 1 110 ? -1.547 -3.457 16.978 1.00 66.25 110 LYS A C 1
ATOM 909 O O . LYS A 1 110 ? -1.310 -4.290 17.848 1.00 66.25 110 LYS A O 1
ATOM 914 N N . ASP A 1 111 ? -2.272 -2.370 17.220 1.00 61.91 111 ASP A N 1
ATOM 915 C CA . ASP A 1 111 ? -2.802 -2.032 18.544 1.00 61.91 111 ASP A CA 1
ATOM 916 C C . ASP A 1 111 ? -4.216 -2.613 18.724 1.00 61.91 111 ASP A C 1
ATOM 918 O O . ASP A 1 111 ? -5.175 -1.861 18.843 1.00 61.91 111 ASP A O 1
ATOM 922 N N . ASN A 1 112 ? -4.320 -3.952 18.629 1.00 54.09 112 ASN A N 1
ATOM 923 C CA . ASN A 1 112 ? -5.326 -4.917 19.137 1.00 54.09 112 ASN A CA 1
ATOM 924 C C . ASN A 1 112 ? -6.838 -4.592 19.189 1.00 54.09 112 ASN A C 1
ATOM 926 O O . ASN A 1 112 ? -7.616 -5.441 19.624 1.00 54.09 112 ASN A O 1
ATOM 930 N N . ASN A 1 113 ? -7.299 -3.421 18.770 1.00 61.28 113 ASN A N 1
ATOM 931 C CA . ASN A 1 113 ? -8.706 -3.043 18.841 1.00 61.28 113 ASN A CA 1
ATOM 932 C C . ASN A 1 113 ? -9.493 -3.576 17.652 1.00 61.28 113 ASN A C 1
ATOM 934 O O . ASN A 1 113 ? -10.711 -3.695 17.747 1.00 61.28 113 ASN A O 1
ATOM 938 N N . THR A 1 114 ? -8.807 -3.919 16.561 1.00 67.44 114 THR A N 1
ATOM 939 C CA . THR A 1 114 ? -9.443 -4.426 15.351 1.00 67.44 114 THR A CA 1
ATOM 940 C C . THR A 1 114 ? -8.763 -5.692 14.879 1.00 67.44 114 THR A C 1
ATOM 942 O O . THR A 1 114 ? -7.549 -5.711 14.682 1.00 67.44 114 THR A O 1
ATOM 945 N N . ASN A 1 115 ? -9.544 -6.731 14.621 1.00 73.94 115 ASN A N 1
ATOM 946 C CA . ASN A 1 115 ? -9.041 -7.986 14.069 1.00 73.94 115 ASN A CA 1
ATOM 947 C C . ASN A 1 115 ? -8.953 -7.923 12.532 1.00 73.94 115 ASN A C 1
ATOM 949 O O . ASN A 1 115 ? -9.228 -8.915 11.871 1.00 73.94 115 ASN A O 1
ATOM 953 N N . LEU A 1 116 ? -8.656 -6.757 11.948 1.00 78.88 116 LEU A N 1
ATOM 954 C CA . LEU A 1 116 ? -8.802 -6.482 10.516 1.00 78.88 116 LEU A CA 1
ATOM 955 C C . LEU A 1 116 ? -7.445 -6.337 9.816 1.00 78.88 116 LEU A C 1
ATOM 957 O O . LEU A 1 116 ? -6.542 -5.678 10.330 1.00 78.88 116 LEU A O 1
ATOM 961 N N . ILE A 1 117 ? -7.341 -6.913 8.619 1.00 84.56 117 ILE A N 1
ATOM 962 C CA . ILE A 1 117 ? -6.252 -6.707 7.661 1.00 84.56 117 ILE A CA 1
ATOM 963 C C . ILE A 1 117 ? -6.854 -6.192 6.358 1.00 84.56 117 ILE A C 1
ATOM 965 O O . ILE A 1 117 ? -7.797 -6.784 5.826 1.00 84.56 117 ILE A O 1
ATOM 969 N N . PHE A 1 118 ? -6.273 -5.124 5.825 1.00 85.12 118 PHE A N 1
ATOM 970 C CA . PHE A 1 118 ? -6.623 -4.572 4.521 1.00 85.12 118 PHE A CA 1
ATOM 971 C C . PHE A 1 118 ? -5.611 -5.055 3.501 1.00 85.12 118 PHE A C 1
ATOM 973 O O . PHE A 1 118 ? -4.426 -4.790 3.657 1.00 85.12 118 PHE A O 1
ATOM 980 N N . CYS A 1 119 ? -6.070 -5.758 2.479 1.00 87.00 119 CYS A N 1
ATOM 981 C CA . CYS A 1 119 ? -5.285 -6.114 1.309 1.00 87.00 119 CYS A CA 1
ATOM 982 C C . CYS A 1 119 ? -5.678 -5.156 0.190 1.00 87.00 119 CYS A C 1
ATOM 984 O O . CYS A 1 119 ? -6.854 -5.075 -0.160 1.00 87.00 119 CYS A O 1
ATOM 986 N N . ILE A 1 120 ? -4.713 -4.410 -0.323 1.00 86.56 120 ILE A N 1
ATOM 987 C CA . ILE A 1 120 ? -4.922 -3.353 -1.306 1.00 86.56 120 ILE A CA 1
ATOM 988 C C . ILE A 1 120 ? -4.118 -3.718 -2.539 1.00 86.56 120 ILE A C 1
ATOM 990 O O . ILE A 1 120 ? -2.904 -3.912 -2.458 1.00 86.56 120 ILE A O 1
ATOM 994 N N . GLU A 1 121 ? -4.817 -3.784 -3.657 1.00 83.19 121 GLU A N 1
ATOM 995 C CA . GLU A 1 121 ? -4.277 -3.952 -4.997 1.00 83.19 121 GLU A CA 1
ATOM 996 C C . GLU A 1 121 ? -4.874 -2.865 -5.889 1.00 83.19 121 GLU A C 1
ATOM 998 O O . GLU A 1 121 ? -5.868 -2.237 -5.520 1.00 83.19 121 GLU A O 1
ATOM 1003 N N . GLU A 1 122 ? -4.292 -2.650 -7.066 1.00 80.12 122 GLU A N 1
ATOM 1004 C CA . GLU A 1 122 ? -4.738 -1.610 -8.001 1.00 80.12 122 GLU A CA 1
ATOM 1005 C C . GLU A 1 122 ? -6.256 -1.654 -8.248 1.00 80.12 122 GLU A C 1
ATOM 1007 O O . GLU A 1 122 ? -6.955 -0.666 -8.034 1.00 80.12 122 GLU A O 1
ATOM 1012 N N . GLU A 1 123 ? 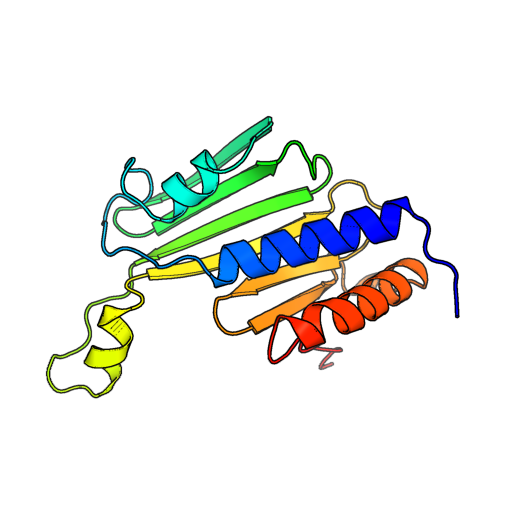-6.792 -2.820 -8.613 1.00 75.94 123 GLU A N 1
ATOM 1013 C CA . GLU A 1 123 ? -8.196 -2.945 -9.020 1.00 75.94 123 GLU A CA 1
ATOM 1014 C C . GLU A 1 123 ? -9.166 -3.222 -7.865 1.00 75.94 123 GLU A C 1
ATOM 1016 O O . GLU A 1 123 ? -10.380 -3.065 -8.028 1.00 75.94 123 GLU A O 1
ATOM 1021 N N . PHE A 1 124 ? -8.683 -3.666 -6.700 1.00 76.56 124 PHE A N 1
ATOM 1022 C CA . PHE A 1 124 ? -9.572 -4.053 -5.606 1.00 76.56 124 PHE A CA 1
ATOM 1023 C C . PHE A 1 124 ? -8.957 -3.922 -4.217 1.00 76.56 124 PHE A C 1
ATOM 1025 O O . PHE A 1 124 ? -7.747 -3.944 -4.007 1.00 76.56 124 PHE A O 1
ATOM 1032 N N . VAL A 1 125 ? -9.855 -3.871 -3.235 1.00 78.12 125 VAL A N 1
ATOM 1033 C CA . VAL A 1 125 ? -9.515 -3.912 -1.815 1.00 78.12 125 VAL A CA 1
ATOM 1034 C C . VAL A 1 125 ? -10.255 -5.077 -1.177 1.00 78.12 125 VAL A C 1
ATOM 1036 O O . VAL A 1 125 ? -11.484 -5.172 -1.243 1.00 78.12 125 VAL A O 1
ATOM 1039 N N . GLU A 1 126 ? -9.508 -5.972 -0.543 1.00 80.88 126 GLU A N 1
ATOM 1040 C CA . GLU A 1 126 ? -10.049 -7.098 0.208 1.00 80.88 126 GLU A CA 1
ATOM 1041 C C . GLU A 1 126 ? -9.821 -6.883 1.703 1.00 80.88 126 GLU A C 1
ATOM 1043 O O . GLU A 1 126 ? -8.711 -6.61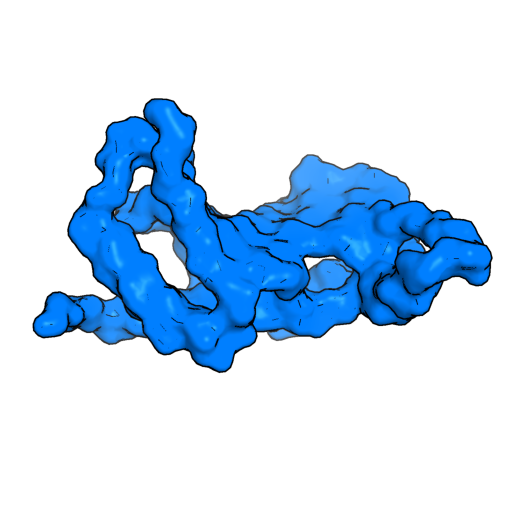5 2.159 1.00 80.88 126 GLU A O 1
ATOM 1048 N N . LEU A 1 127 ? -10.880 -7.062 2.488 1.00 78.50 127 LEU A N 1
ATOM 1049 C CA . LEU A 1 127 ? -10.799 -7.026 3.939 1.00 78.50 127 LEU A CA 1
ATOM 1050 C C . LEU A 1 127 ? -10.800 -8.446 4.511 1.00 78.50 127 LEU A C 1
ATOM 1052 O O . LEU A 1 127 ? -11.688 -9.249 4.206 1.00 78.50 127 LEU A O 1
ATOM 1056 N N . LYS A 1 128 ? -9.826 -8.745 5.370 1.00 78.44 128 LYS A N 1
ATOM 1057 C CA . LYS A 1 128 ? -9.652 -10.047 6.030 1.00 78.44 128 LYS A CA 1
ATOM 1058 C C . LYS A 1 128 ? -9.633 -9.898 7.543 1.00 78.44 128 LYS A C 1
ATOM 1060 O O . LYS A 1 128 ? -9.304 -8.840 8.069 1.00 78.44 128 LYS A O 1
ATOM 1065 N N . LEU A 1 129 ? -9.952 -10.991 8.237 1.00 79.12 129 LEU A N 1
ATOM 1066 C CA . LEU A 1 129 ? -9.672 -11.100 9.665 1.00 79.12 129 LEU A CA 1
ATOM 1067 C C . LEU A 1 129 ? -8.222 -11.552 9.875 1.00 79.12 129 LEU A C 1
ATOM 1069 O O . LEU A 1 129 ? -7.790 -12.476 9.185 1.00 79.12 129 LEU A O 1
ATOM 1073 N N . ASN A 1 130 ? -7.512 -10.957 10.835 1.00 76.88 130 ASN A N 1
ATOM 1074 C CA . ASN A 1 130 ? -6.170 -11.404 11.227 1.00 76.88 130 ASN A CA 1
ATOM 1075 C C . ASN A 1 130 ? -6.234 -12.818 11.836 1.00 76.88 130 ASN A C 1
ATOM 1077 O O . ASN A 1 130 ? -5.561 -13.739 11.378 1.00 76.88 130 ASN A O 1
ATOM 1081 N N . ASP A 1 131 ? -7.154 -13.029 12.784 1.00 77.62 131 ASP A N 1
ATOM 1082 C CA . ASP A 1 131 ? -7.537 -14.356 13.272 1.00 77.62 131 ASP A CA 1
ATOM 1083 C C . ASP A 1 131 ? -8.989 -14.703 12.870 1.00 77.62 131 ASP A C 1
ATOM 1085 O O . ASP A 1 131 ? -9.950 -14.208 13.477 1.00 77.62 131 ASP A O 1
ATOM 1089 N N . PRO A 1 132 ? -9.202 -15.600 11.888 1.00 72.00 132 PRO A N 1
ATOM 1090 C CA . PRO A 1 132 ? -10.538 -15.984 11.427 1.00 72.00 132 PRO A CA 1
ATOM 1091 C C . PRO A 1 132 ? -11.370 -16.750 12.473 1.00 72.00 132 PRO A C 1
ATOM 1093 O O . PRO A 1 132 ? -12.588 -16.918 12.284 1.00 72.00 132 PRO A O 1
ATOM 1096 N N . LYS A 1 133 ? -10.751 -17.223 13.566 1.00 78.12 133 LYS A N 1
ATOM 1097 C CA . LYS A 1 133 ? -11.427 -17.929 14.667 1.00 78.12 133 LYS A CA 1
ATOM 1098 C C . LYS A 1 133 ? -12.139 -16.979 15.625 1.00 78.12 133 LYS A C 1
ATOM 1100 O O . LYS A 1 133 ? -13.139 -17.380 16.214 1.00 78.12 133 LYS A O 1
ATOM 1105 N N . ILE A 1 134 ? -11.655 -15.744 15.761 1.00 72.44 134 ILE A N 1
ATOM 1106 C CA . ILE A 1 134 ? -12.195 -14.749 16.704 1.00 72.44 134 ILE A CA 1
ATOM 1107 C C . 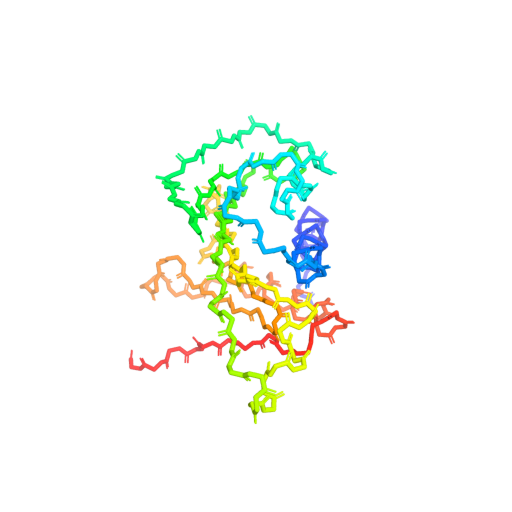ILE A 1 134 ? -13.551 -14.195 16.222 1.00 72.44 134 ILE A C 1
ATOM 1109 O O . ILE A 1 134 ? -14.359 -13.730 17.023 1.00 72.44 134 ILE A O 1
ATOM 1113 N N . GLY A 1 135 ? -13.869 -14.358 14.931 1.00 68.44 135 GLY A N 1
ATOM 1114 C CA . GLY A 1 135 ? -15.101 -13.838 14.340 1.00 68.44 135 GLY A CA 1
ATOM 1115 C C . GLY A 1 135 ? -15.087 -12.312 14.234 1.00 68.44 135 GLY A C 1
ATOM 1116 O O . GLY A 1 135 ? -14.099 -11.665 14.571 1.00 68.44 135 GLY A O 1
ATOM 1117 N N . LEU A 1 136 ? -16.175 -11.743 13.711 1.00 74.31 136 LEU A N 1
ATOM 1118 C CA . LEU A 1 136 ? -16.315 -10.297 13.550 1.00 74.31 136 LEU A CA 1
ATOM 1119 C C . LEU A 1 136 ? -16.965 -9.697 14.803 1.00 74.31 136 LEU A C 1
ATOM 1121 O O . LEU A 1 136 ? -18.126 -9.995 15.101 1.00 74.31 136 LEU A O 1
ATOM 1125 N N . GLY A 1 137 ? -16.227 -8.864 15.538 1.00 77.62 137 GLY A N 1
ATOM 1126 C CA . GLY A 1 137 ? -16.761 -8.124 16.675 1.00 77.62 137 GLY A CA 1
ATOM 1127 C C . GLY A 1 137 ? -17.660 -6.963 16.238 1.00 77.62 137 GLY A C 1
ATOM 1128 O O . GLY A 1 137 ? -17.638 -6.521 15.092 1.00 77.62 137 GLY A O 1
ATOM 1129 N N . LYS A 1 138 ? -18.448 -6.412 17.172 1.00 78.00 138 LYS A N 1
ATOM 1130 C CA . LYS A 1 138 ? -19.297 -5.238 16.890 1.00 78.00 138 LYS A CA 1
ATOM 1131 C C . LYS A 1 138 ? -18.475 -4.016 16.458 1.00 78.00 138 LYS A C 1
ATOM 1133 O O . LYS A 1 138 ? -18.896 -3.293 15.566 1.00 78.00 138 LYS A O 1
ATOM 1138 N N . HIS A 1 139 ? -17.324 -3.799 17.092 1.00 78.12 139 HIS A N 1
ATOM 1139 C CA . HIS A 1 139 ? -16.433 -2.687 16.761 1.00 78.12 139 HIS A CA 1
ATOM 1140 C C . HIS A 1 139 ? -15.854 -2.830 15.346 1.00 78.12 139 HIS A C 1
ATOM 1142 O O . HIS A 1 139 ? -15.936 -1.886 14.566 1.00 78.12 139 HIS A O 1
ATOM 1148 N N . ASP A 1 140 ? -15.389 -4.032 14.984 1.00 75.25 140 ASP A N 1
ATOM 1149 C CA . ASP A 1 140 ? -14.934 -4.333 13.623 1.00 75.25 140 ASP A CA 1
ATOM 1150 C C . ASP A 1 140 ? -16.057 -4.087 12.603 1.00 75.25 140 ASP A C 1
ATOM 1152 O O . ASP A 1 140 ? -15.846 -3.412 11.602 1.00 75.25 140 ASP A O 1
ATOM 1156 N N . ALA A 1 141 ? -17.277 -4.567 12.878 1.00 77.44 141 ALA A N 1
ATOM 1157 C CA . ALA A 1 141 ? -18.427 -4.377 11.992 1.00 77.44 141 ALA A CA 1
ATOM 1158 C C . ALA A 1 141 ? -18.781 -2.894 11.774 1.00 77.44 141 ALA A C 1
ATOM 1160 O O . ALA A 1 141 ? -19.138 -2.497 10.664 1.00 77.44 141 ALA A O 1
ATOM 1161 N N . ASP A 1 142 ? -18.674 -2.063 12.814 1.00 78.00 142 ASP A N 1
ATOM 1162 C CA . ASP A 1 142 ? -18.896 -0.620 12.699 1.00 78.00 142 ASP A CA 1
ATOM 1163 C C . ASP A 1 142 ? -17.815 0.037 11.821 1.00 78.00 142 ASP A C 1
ATOM 1165 O O . ASP A 1 142 ? -18.150 0.846 10.953 1.00 78.00 142 ASP A O 1
ATOM 1169 N N . ILE A 1 143 ? -16.542 -0.341 11.977 1.00 76.06 143 ILE A N 1
ATOM 1170 C CA . ILE A 1 143 ? -15.439 0.145 11.130 1.00 76.06 143 ILE A CA 1
ATOM 1171 C C . ILE A 1 143 ? -15.662 -0.255 9.668 1.00 76.06 143 ILE A C 1
ATOM 1173 O O . ILE A 1 143 ? -15.607 0.603 8.788 1.00 76.06 143 ILE A O 1
ATOM 1177 N N . ILE A 1 144 ? -16.014 -1.517 9.413 1.00 75.62 144 ILE A N 1
ATOM 1178 C CA . ILE A 1 144 ? -16.318 -2.035 8.071 1.00 75.62 144 ILE A CA 1
ATOM 1179 C C . ILE A 1 144 ? -17.416 -1.234 7.382 1.00 75.62 144 ILE A C 1
ATOM 1181 O O . ILE A 1 144 ? -17.272 -0.869 6.218 1.00 75.62 144 ILE A O 1
ATOM 1185 N N . ASN A 1 145 ? -18.520 -0.964 8.078 1.00 76.56 145 ASN A N 1
ATOM 1186 C CA . ASN A 1 145 ? -19.634 -0.230 7.483 1.00 76.56 145 ASN A CA 1
ATOM 1187 C C . ASN A 1 145 ? -19.227 1.199 7.095 1.00 76.56 145 ASN A C 1
ATOM 1189 O O . ASN A 1 145 ? -19.599 1.668 6.025 1.00 76.56 145 ASN A O 1
ATOM 1193 N N . ASN A 1 146 ? -18.416 1.869 7.918 1.00 75.38 146 ASN A N 1
ATOM 1194 C CA . ASN A 1 146 ? -17.934 3.215 7.594 1.00 75.38 146 ASN A CA 1
ATOM 1195 C C . ASN A 1 146 ? -16.914 3.206 6.448 1.00 75.38 146 ASN A C 1
ATOM 1197 O O . ASN A 1 146 ? -16.943 4.100 5.604 1.00 75.38 146 ASN A O 1
ATOM 1201 N N . LEU A 1 147 ? -16.048 2.191 6.389 1.00 74.62 147 LEU A N 1
ATOM 1202 C CA . LEU A 1 147 ? -15.138 1.992 5.262 1.00 74.62 147 LEU A CA 1
ATOM 1203 C C . LEU A 1 147 ? -15.910 1.778 3.971 1.00 74.62 147 LEU A C 1
ATOM 1205 O O . LEU A 1 147 ? -15.617 2.455 3.002 1.00 74.62 147 LEU A O 1
ATOM 1209 N N . ARG A 1 148 ? -16.928 0.913 3.957 1.00 70.50 148 ARG A N 1
ATOM 1210 C CA . ARG A 1 148 ? -17.809 0.731 2.793 1.00 70.50 148 ARG A CA 1
ATOM 1211 C C . ARG A 1 148 ? -18.438 2.046 2.355 1.00 70.50 148 ARG A C 1
ATOM 1213 O O . ARG A 1 148 ? -18.299 2.429 1.205 1.00 70.50 148 ARG A O 1
ATOM 1220 N N . ASP A 1 149 ? -19.017 2.807 3.278 1.00 69.88 149 ASP A N 1
ATOM 1221 C CA . ASP A 1 149 ? -19.665 4.084 2.952 1.00 69.88 149 ASP A CA 1
ATOM 1222 C C . ASP A 1 149 ? -18.710 5.145 2.359 1.00 69.88 149 ASP A C 1
ATOM 1224 O O . ASP A 1 149 ? -19.158 6.065 1.655 1.00 69.88 149 ASP A O 1
ATOM 1228 N N . ILE A 1 150 ? -17.413 5.079 2.681 1.00 65.12 150 ILE A N 1
ATOM 1229 C CA . ILE A 1 150 ? -16.386 6.022 2.212 1.00 65.12 150 ILE A CA 1
ATOM 1230 C C . ILE A 1 150 ? -15.684 5.482 0.963 1.00 65.12 150 ILE A C 1
ATOM 1232 O O . ILE A 1 150 ? -15.572 6.199 -0.029 1.00 65.12 150 ILE A O 1
ATOM 1236 N N . CYS A 1 151 ? -15.267 4.222 0.974 1.00 64.00 151 CYS A N 1
ATOM 1237 C CA . CYS A 1 151 ? -14.607 3.557 -0.136 1.00 64.00 151 CYS A CA 1
ATOM 1238 C C . CYS A 1 151 ? -15.553 3.215 -1.284 1.00 64.00 151 CYS A C 1
ATOM 1240 O O . CYS A 1 151 ? -15.088 3.279 -2.402 1.00 64.00 151 CYS A O 1
ATOM 1242 N N . ASP A 1 152 ? -16.852 2.961 -1.108 1.00 63.75 152 ASP A N 1
ATOM 1243 C CA . ASP A 1 152 ? -17.779 2.793 -2.251 1.00 63.75 152 ASP A CA 1
ATOM 1244 C C . ASP A 1 152 ? -17.863 4.072 -3.113 1.00 63.75 152 ASP A C 1
ATOM 1246 O O . ASP A 1 152 ? -18.328 4.047 -4.251 1.00 63.75 152 ASP A O 1
ATOM 1250 N N . LYS A 1 153 ? -17.392 5.213 -2.587 1.00 56.94 153 LYS A N 1
ATOM 1251 C CA . LYS A 1 153 ? -17.245 6.475 -3.329 1.00 56.94 153 LYS A CA 1
ATOM 1252 C C . LYS A 1 153 ? -15.874 6.637 -3.998 1.00 56.94 153 LYS A C 1
ATOM 1254 O O . LYS A 1 153 ? -15.703 7.582 -4.763 1.00 56.94 153 LYS A O 1
ATOM 1259 N N . ILE A 1 154 ? -14.907 5.776 -3.679 1.00 51.94 154 ILE A N 1
ATOM 1260 C CA . ILE A 1 154 ? -13.488 5.878 -4.066 1.00 51.94 154 ILE A CA 1
ATOM 1261 C C . ILE A 1 154 ? -13.033 4.657 -4.890 1.00 51.94 154 ILE A C 1
ATOM 1263 O O . ILE A 1 154 ? -12.255 4.814 -5.820 1.00 51.94 154 ILE A O 1
ATOM 1267 N N . VAL A 1 155 ? -13.542 3.467 -4.579 1.00 53.03 155 VAL A N 1
ATOM 1268 C CA . VAL A 1 155 ? -13.110 2.145 -5.035 1.00 53.03 155 VAL A CA 1
ATOM 1269 C C . VAL A 1 155 ? -14.312 1.428 -5.640 1.00 53.03 155 VAL A C 1
ATOM 1271 O O . VAL A 1 155 ? -15.329 1.213 -4.978 1.00 53.03 155 VAL A O 1
ATOM 1274 N N . THR A 1 156 ? -14.205 0.997 -6.892 1.00 45.16 156 THR A N 1
ATOM 1275 C CA . THR A 1 156 ? -15.181 0.092 -7.510 1.00 45.16 156 THR A CA 1
ATOM 1276 C C . THR A 1 156 ? -14.985 -1.337 -6.993 1.00 45.16 156 THR A C 1
ATOM 1278 O O . THR A 1 156 ? -14.485 -2.196 -7.706 1.00 45.16 156 THR A O 1
ATOM 1281 N N . GLY A 1 157 ? -15.404 -1.607 -5.752 1.00 48.47 157 GLY A N 1
ATOM 1282 C CA . GLY A 1 157 ? -15.582 -2.970 -5.232 1.00 48.47 157 GLY A CA 1
ATOM 1283 C C . GLY A 1 157 ? -14.730 -3.331 -4.016 1.00 48.47 157 GLY A C 1
ATOM 1284 O O . GLY A 1 157 ? -13.697 -3.984 -4.142 1.00 48.47 157 GLY A O 1
ATOM 1285 N N . ILE A 1 158 ? -15.230 -3.022 -2.815 1.00 50.59 158 ILE A N 1
ATOM 1286 C CA . ILE A 1 158 ? -14.841 -3.758 -1.605 1.00 50.59 158 ILE A CA 1
ATOM 1287 C C . ILE A 1 158 ? -15.614 -5.075 -1.588 1.00 50.59 158 ILE A C 1
ATOM 1289 O O . ILE A 1 158 ? -16.829 -5.096 -1.369 1.00 50.59 158 ILE A O 1
ATOM 1293 N N . TRP A 1 159 ? -14.914 -6.192 -1.761 1.00 51.47 159 TRP A N 1
ATOM 1294 C CA . TRP A 1 159 ? -15.512 -7.516 -1.619 1.00 51.47 159 TRP A CA 1
ATOM 1295 C C . TRP A 1 159 ? -15.086 -8.134 -0.288 1.00 51.47 159 TRP A C 1
ATOM 1297 O O . TRP A 1 159 ? -13.937 -8.519 -0.088 1.00 51.47 159 TRP A O 1
ATOM 1307 N N . GLU A 1 160 ? -16.037 -8.277 0.636 1.00 46.34 160 GLU A N 1
ATOM 1308 C CA . GLU A 1 160 ? -15.874 -9.204 1.755 1.00 46.34 160 GLU A CA 1
ATOM 1309 C C . GLU A 1 160 ? -15.898 -10.631 1.197 1.00 46.34 160 GLU A C 1
ATOM 1311 O O . GLU A 1 160 ? -16.951 -11.123 0.779 1.00 46.34 160 GLU A O 1
ATOM 1316 N N . LYS A 1 161 ? -14.784 -11.363 1.278 1.00 40.53 161 LYS A N 1
ATOM 1317 C CA . LYS A 1 161 ? -14.875 -12.826 1.338 1.00 40.53 161 LYS A CA 1
ATOM 1318 C C . LYS A 1 161 ? -15.323 -13.221 2.740 1.00 40.53 161 LYS A C 1
ATOM 1320 O O . LYS A 1 161 ? -14.532 -13.626 3.589 1.00 40.53 161 LYS A O 1
ATOM 1325 N N . SER A 1 162 ? -16.629 -13.136 2.981 1.00 36.56 162 SER A N 1
ATOM 1326 C CA . SER A 1 162 ? -17.232 -13.879 4.084 1.00 36.56 162 SER A CA 1
ATOM 1327 C C . SER A 1 162 ? -17.125 -15.380 3.769 1.00 36.56 162 SER A C 1
ATOM 1329 O O . SER A 1 162 ? -17.624 -15.868 2.759 1.00 36.56 162 SER A O 1
ATOM 1331 N N . LYS A 1 163 ? -16.338 -16.068 4.604 1.00 33.22 163 LYS A N 1
ATOM 1332 C CA . LYS A 1 163 ? -16.131 -17.521 4.745 1.00 33.22 163 LYS A CA 1
ATOM 1333 C C . LYS A 1 163 ? -16.768 -18.416 3.666 1.00 33.22 163 LYS A C 1
ATOM 1335 O O . LYS A 1 163 ? -17.973 -18.654 3.667 1.00 33.22 163 LYS A O 1
ATOM 1340 N N . ARG A 1 164 ? -15.924 -19.067 2.855 1.00 31.56 164 ARG A N 1
ATOM 1341 C CA . ARG A 1 164 ? -16.232 -20.425 2.387 1.00 31.56 164 ARG A CA 1
ATOM 1342 C C . ARG A 1 164 ? -15.610 -21.426 3.364 1.00 31.56 164 ARG A C 1
ATOM 1344 O O . ARG A 1 164 ? -14.387 -21.468 3.474 1.00 31.56 164 ARG A O 1
ATOM 1351 N N . TYR A 1 165 ? -16.511 -22.214 3.958 1.00 33.47 165 TYR A N 1
ATOM 1352 C CA . TYR A 1 165 ? -16.360 -23.377 4.846 1.00 33.47 165 TYR A CA 1
ATOM 1353 C C . TYR A 1 165 ? -16.254 -23.086 6.346 1.00 33.47 165 TYR A C 1
ATOM 1355 O O . TYR A 1 165 ? -15.255 -22.490 6.799 1.00 33.47 165 TYR A O 1
#

Secondary structure (DSSP, 8-state):
-----HHHHHHHHHHHHHHHHHHT------S-TTSTTSHHHHHHHTS-EEEEEEEEEETTEEEEEEEESSSTTEEEEEEEEEPPPPPTTSTHHHHTTT-SEEEEEEEEE-SSS--EEEEEESS-EEEEESSTTT---HHHHHHHHHHHHHHTTT-S-EEE-----

Sequence (165 aa):
MPKISNKDKEFVELICQYVKDIQDIKTDDLDDKLSQESAIVNFLESRKIIHKSVKSHRVNYVEIDVIFDDLPNCLFTLTDNKIAEPNTKDDAFYDWYENKSYMISYIEAKDNNTNLIFCIEEEFVELKLNDPKIGLGKHDADIINNLRDICDKIVTGIWEKSKRY

Nearest PDB structures (foldseek):
  6d63-assembly6_L  TM=3.083E-01  e=2.763E-01  Pseudomonas sp. ADP
  6d63-assembly2_D  TM=3.097E-01  e=3.115E-01  Pseudomonas sp. ADP
  6fdz-assembly1_U  TM=6.088E-01  e=8.881E+00  Homo sapiens
  7vqo-assembly1_A  TM=3.533E-01  e=5.503E+00  Thermochaetoides thermophila DSM 1495

Organism: NCBI:txid408172

Solvent-accessible surface area (backbone atoms only — not comparable to full-atom values): 9379 Å² total; per-residue (Å²): 130,87,82,74,53,73,67,57,49,54,50,46,53,51,51,50,49,52,52,49,59,58,39,69,56,64,37,44,77,57,41,56,51,80,37,84,85,21,40,66,38,48,56,53,70,77,46,65,69,75,43,78,44,79,77,46,79,50,71,42,32,33,31,34,42,36,22,36,65,93,44,71,49,32,42,34,41,41,33,44,35,51,54,80,84,61,56,89,88,41,79,64,36,64,60,46,72,63,40,26,32,51,53,44,35,37,39,37,49,72,70,76,77,42,61,46,28,41,38,39,37,66,80,40,40,38,57,42,55,72,54,76,85,77,59,84,48,74,66,44,52,53,52,50,53,53,43,48,72,53,36,66,78,76,44,89,51,76,51,74,76,74,75,88,129

Mean predicted aligned error: 8.19 Å